Protein AF-G7GML6-F1 (afdb_monomer_lite)

Organism: NCBI:txid1075090

Sequence (83 aa):
MEEPIEQLPQADWVDQDLLTRELAGTLLDDEIAAERGRIERYDSDVGGEDIVMSRADMVRRVAAMEAIRDGYQAARQQKGETR

Structure (mmCIF, N/CA/C/O backbone):
data_AF-G7GML6-F1
#
_entry.id   AF-G7GML6-F1
#
loop_
_atom_site.group_PDB
_atom_site.id
_atom_site.type_symbol
_atom_site.label_atom_id
_atom_site.label_alt_id
_atom_site.label_comp_id
_atom_site.label_asym_id
_atom_site.label_entity_id
_atom_site.label_seq_id
_atom_site.pdbx_PDB_ins_code
_atom_site.Cartn_x
_atom_site.Cartn_y
_atom_site.Cartn_z
_atom_site.occupancy
_atom_site.B_iso_or_equiv
_atom_site.auth_seq_id
_atom_site.auth_comp_id
_atom_site.auth_asym_id
_atom_site.auth_atom_id
_atom_site.pdbx_PDB_model_num
ATOM 1 N N . MET A 1 1 ? 7.359 21.430 36.851 1.00 55.66 1 MET A N 1
ATOM 2 C CA . MET A 1 1 ? 5.911 21.239 37.048 1.00 55.66 1 MET A CA 1
ATOM 3 C C . MET A 1 1 ? 5.501 20.190 36.044 1.00 55.66 1 MET A C 1
ATOM 5 O O . MET A 1 1 ? 5.757 20.404 34.869 1.00 55.66 1 MET A O 1
ATOM 9 N N . GLU A 1 2 ? 5.013 19.044 36.504 1.00 70.00 2 GLU A N 1
ATOM 10 C CA . GLU A 1 2 ? 4.424 18.035 35.620 1.00 70.00 2 GLU A CA 1
ATOM 11 C C . GLU A 1 2 ? 2.995 18.481 35.307 1.00 70.00 2 GLU A C 1
ATOM 13 O O . GLU A 1 2 ? 2.237 18.809 36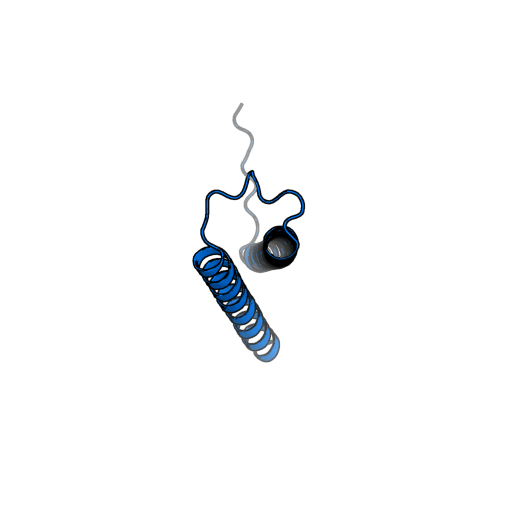.222 1.00 70.00 2 GLU A O 1
ATOM 18 N N . GLU A 1 3 ? 2.658 18.586 34.023 1.00 75.94 3 GLU A N 1
ATOM 19 C CA . GLU A 1 3 ? 1.286 18.862 33.603 1.00 75.94 3 GLU A CA 1
ATOM 20 C C . GLU A 1 3 ? 0.404 17.648 33.942 1.00 75.94 3 GLU A C 1
ATOM 22 O O . GLU A 1 3 ? 0.829 16.509 33.719 1.00 75.94 3 GLU A O 1
ATOM 27 N N . PRO A 1 4 ? -0.807 17.843 34.497 1.00 75.56 4 PRO A N 1
ATOM 28 C CA . PRO A 1 4 ? -1.718 16.735 34.741 1.00 75.56 4 PRO A CA 1
ATOM 29 C C . PRO A 1 4 ? -2.111 16.092 33.407 1.00 75.56 4 PRO A C 1
ATOM 31 O O . PRO A 1 4 ? -2.627 16.770 32.521 1.00 75.56 4 PRO A O 1
ATOM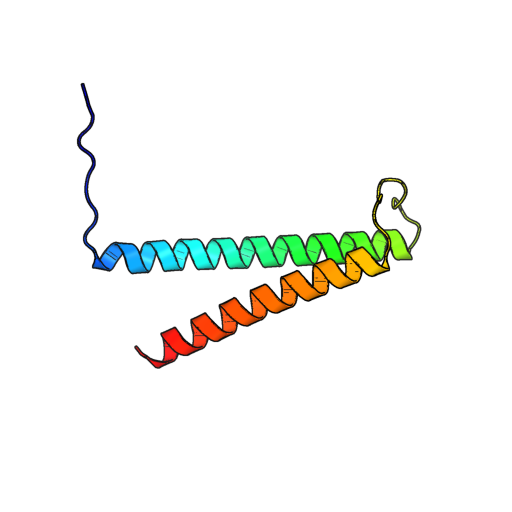 34 N N . ILE A 1 5 ? -1.897 14.782 33.269 1.00 77.88 5 ILE A N 1
ATOM 35 C CA . ILE A 1 5 ? -2.402 14.023 32.120 1.00 77.88 5 ILE A CA 1
ATOM 36 C C . ILE A 1 5 ? -3.914 13.861 32.300 1.00 77.88 5 ILE A C 1
ATOM 38 O O . ILE A 1 5 ? -4.368 13.143 33.194 1.00 77.88 5 ILE A O 1
ATOM 42 N N . GLU A 1 6 ? -4.692 14.538 31.461 1.00 76.94 6 GLU A N 1
ATOM 43 C CA . GLU A 1 6 ? -6.148 14.413 31.436 1.00 76.94 6 GLU A CA 1
ATOM 44 C C . GLU A 1 6 ? -6.533 13.061 30.811 1.00 76.94 6 GLU A C 1
ATOM 46 O O . GLU A 1 6 ? -6.179 12.765 29.669 1.00 76.94 6 GLU A O 1
ATOM 51 N N . GLN A 1 7 ? -7.209 12.195 31.575 1.00 76.12 7 GLN A N 1
ATOM 52 C CA . GLN A 1 7 ? -7.632 10.882 31.081 1.00 76.12 7 GLN A CA 1
ATOM 53 C C . GLN A 1 7 ? -9.003 10.973 30.417 1.00 76.12 7 GLN A C 1
ATOM 55 O O . GLN A 1 7 ? -9.985 11.363 31.049 1.00 76.12 7 GLN A O 1
ATOM 60 N N . LEU A 1 8 ? -9.072 10.561 29.153 1.00 73.25 8 LEU A N 1
ATOM 61 C CA . LEU A 1 8 ? -10.324 10.492 28.409 1.00 73.25 8 LEU A CA 1
ATOM 62 C C . LEU A 1 8 ? -11.191 9.315 28.887 1.00 73.25 8 LEU A C 1
ATOM 64 O O . LEU A 1 8 ? -10.652 8.221 29.106 1.00 73.25 8 LEU A O 1
ATOM 68 N N . PRO A 1 9 ? -12.521 9.494 29.001 1.00 78.00 9 PRO A N 1
ATOM 69 C CA . PRO A 1 9 ? -13.463 8.402 29.217 1.00 78.00 9 PRO A CA 1
ATOM 70 C C . PRO A 1 9 ? -13.295 7.281 28.184 1.00 78.00 9 PRO A C 1
ATOM 72 O O . PRO A 1 9 ? -13.088 7.535 27.002 1.00 78.00 9 PRO A O 1
ATOM 75 N N . GLN A 1 10 ? -13.448 6.023 28.608 1.00 68.44 10 GLN A N 1
ATOM 76 C CA . GLN A 1 10 ? -13.236 4.846 27.751 1.00 68.44 10 GLN A CA 1
ATOM 77 C C . GLN A 1 10 ? -14.098 4.843 26.470 1.00 68.44 10 GLN A C 1
ATOM 79 O O . GLN A 1 10 ? -13.682 4.289 25.456 1.00 68.44 10 GLN A O 1
ATOM 84 N N . ALA A 1 11 ? -15.286 5.457 26.499 1.00 69.00 11 ALA A N 1
ATOM 85 C CA . ALA A 1 11 ? -16.154 5.581 25.326 1.00 69.00 11 ALA A CA 1
ATOM 86 C C . ALA A 1 11 ? -15.504 6.415 24.206 1.00 69.00 11 ALA A C 1
ATOM 88 O O . ALA A 1 11 ? -15.593 6.046 23.037 1.00 69.00 11 ALA A O 1
ATOM 89 N N . ASP A 1 12 ? -14.761 7.460 24.571 1.00 69.31 12 ASP A N 1
ATOM 90 C CA . ASP A 1 12 ? -14.138 8.391 23.626 1.00 69.31 12 ASP A CA 1
ATOM 91 C C . ASP A 1 12 ? -12.881 7.793 22.968 1.00 69.31 12 ASP A C 1
ATOM 93 O O . ASP A 1 12 ? -12.448 8.237 21.904 1.00 69.31 12 ASP A O 1
ATOM 97 N N . TRP A 1 13 ? -12.313 6.730 23.552 1.00 68.19 13 TRP A N 1
ATOM 98 C CA . TRP A 1 13 ? -11.191 5.992 22.959 1.00 68.19 13 TRP A CA 1
ATOM 99 C C . TRP A 1 13 ? -11.604 5.260 21.681 1.00 68.19 13 TRP A C 1
ATOM 101 O O . TRP A 1 13 ? -10.805 5.127 20.755 1.00 68.19 13 TRP A O 1
ATOM 111 N N . VAL A 1 14 ? -12.851 4.781 21.623 1.00 68.06 14 VAL A N 1
ATOM 112 C CA . VAL A 1 14 ? -13.379 4.084 20.444 1.00 68.06 14 VAL A CA 1
ATOM 113 C C . VAL A 1 14 ? -13.496 5.053 19.272 1.00 68.06 14 VAL A C 1
ATOM 115 O O . VAL A 1 14 ? -13.084 4.716 18.164 1.00 68.06 14 VAL A O 1
ATOM 118 N N . ASP A 1 15 ? -13.982 6.268 19.518 1.00 64.56 15 ASP A N 1
ATOM 119 C CA . ASP A 1 15 ? -14.124 7.291 18.482 1.00 64.56 15 ASP A CA 1
ATOM 120 C C . ASP A 1 15 ? -12.757 7.808 17.993 1.00 64.56 15 ASP A C 1
ATOM 122 O O . ASP A 1 15 ? -12.566 7.993 16.790 1.00 64.56 15 ASP A O 1
ATOM 126 N N . GLN A 1 16 ? -11.756 7.939 18.873 1.00 64.12 16 GLN A N 1
ATOM 127 C CA . GLN A 1 16 ? -10.379 8.265 18.462 1.00 64.12 16 GLN A CA 1
ATOM 128 C C . GLN A 1 16 ? -9.726 7.173 17.605 1.00 64.12 16 GLN A C 1
ATOM 130 O O . GLN A 1 16 ? -9.029 7.470 16.630 1.00 64.12 16 GLN A O 1
ATOM 135 N N . ASP A 1 17 ? -9.960 5.906 17.938 1.00 72.25 17 ASP A N 1
ATOM 136 C CA . ASP A 1 17 ? -9.499 4.766 17.144 1.00 72.25 17 ASP A CA 1
ATOM 137 C C . ASP A 1 17 ? -10.195 4.727 15.769 1.00 72.25 17 ASP A C 1
ATOM 139 O O . ASP A 1 17 ? -9.556 4.421 14.760 1.00 72.25 17 ASP A O 1
ATOM 143 N N . LEU A 1 18 ? -11.477 5.110 15.684 1.00 66.12 18 LEU A N 1
ATOM 144 C CA . LEU A 1 18 ? -12.175 5.279 14.403 1.00 66.12 18 LEU A CA 1
ATOM 145 C C . LEU A 1 18 ? -11.559 6.401 13.558 1.00 66.12 18 LEU A C 1
ATOM 147 O O . LEU A 1 18 ? -11.245 6.151 12.395 1.00 66.12 18 LEU A O 1
ATOM 151 N N . LEU A 1 19 ? -11.312 7.582 14.136 1.00 70.75 19 LEU A N 1
ATOM 152 C CA . LEU A 1 19 ? -10.651 8.697 13.439 1.00 70.75 19 LEU A CA 1
ATOM 153 C C . LEU A 1 19 ? -9.249 8.311 12.944 1.00 70.75 19 LEU A C 1
ATOM 155 O O . LEU A 1 19 ? -8.867 8.631 11.819 1.00 70.75 19 LEU A O 1
ATOM 159 N N . THR A 1 20 ? -8.497 7.566 13.757 1.00 80.94 20 THR A N 1
ATOM 160 C CA . THR A 1 20 ? -7.154 7.086 13.396 1.00 80.94 20 THR A CA 1
ATOM 161 C C . THR A 1 20 ? -7.209 6.070 12.256 1.00 80.94 20 THR A C 1
ATOM 163 O O . THR A 1 20 ? -6.377 6.109 11.350 1.00 80.94 20 THR A O 1
ATOM 166 N N . ARG A 1 21 ? -8.206 5.178 12.256 1.00 80.00 21 ARG A N 1
ATOM 167 C CA . ARG A 1 21 ? -8.423 4.216 11.165 1.00 80.00 21 ARG A CA 1
ATOM 168 C C . ARG A 1 21 ? -8.891 4.874 9.876 1.00 80.00 21 ARG A C 1
ATOM 170 O O . ARG A 1 21 ? -8.484 4.429 8.810 1.00 80.00 21 ARG A O 1
ATOM 177 N N . GLU A 1 22 ? -9.732 5.900 9.957 1.00 83.69 22 GLU A N 1
ATOM 178 C CA . GLU A 1 22 ? -10.155 6.674 8.786 1.00 83.69 22 GLU A CA 1
ATOM 179 C C . GLU A 1 22 ? -8.968 7.396 8.156 1.00 83.69 22 GLU A C 1
ATOM 181 O O . GLU A 1 22 ? -8.741 7.258 6.956 1.00 83.69 22 GLU A O 1
ATOM 186 N N . LEU A 1 23 ? -8.152 8.068 8.974 1.00 86.50 23 LEU A N 1
ATOM 187 C CA . LEU A 1 23 ? -6.922 8.699 8.507 1.00 86.50 23 LEU A CA 1
ATOM 188 C C . LEU A 1 23 ? -5.959 7.679 7.884 1.00 86.50 23 LEU A C 1
ATOM 190 O O . LEU A 1 23 ? -5.442 7.912 6.795 1.00 86.50 23 LEU A O 1
ATOM 194 N N . ALA A 1 24 ? -5.740 6.539 8.545 1.00 87.56 24 ALA A N 1
ATOM 195 C CA . ALA A 1 24 ? -4.891 5.474 8.017 1.00 87.56 24 ALA A CA 1
ATOM 196 C C . ALA A 1 24 ? -5.416 4.919 6.682 1.00 87.56 24 ALA A C 1
ATOM 198 O O . ALA A 1 24 ? -4.620 4.614 5.797 1.00 87.56 24 ALA A O 1
ATOM 199 N N . GLY A 1 25 ? -6.740 4.821 6.524 1.00 89.00 25 GLY A N 1
ATOM 200 C CA . GLY A 1 25 ? -7.384 4.430 5.272 1.00 89.00 25 GLY A CA 1
ATOM 201 C C . GLY A 1 25 ? -7.086 5.411 4.139 1.00 89.00 25 GLY A C 1
ATOM 202 O O . GLY A 1 25 ? -6.587 4.993 3.100 1.00 89.00 25 GLY A O 1
ATOM 203 N N . THR A 1 26 ? -7.304 6.709 4.367 1.00 91.12 26 THR A N 1
ATOM 204 C CA . THR A 1 26 ? -7.018 7.757 3.372 1.00 91.12 26 THR A CA 1
ATOM 205 C C . THR A 1 26 ? -5.542 7.776 2.971 1.00 91.12 26 THR A C 1
ATOM 207 O O . THR A 1 26 ? -5.226 7.800 1.787 1.00 91.12 26 THR A O 1
ATOM 210 N N . LEU A 1 27 ? -4.627 7.693 3.944 1.00 93.31 27 LEU A N 1
ATOM 211 C CA . LEU A 1 27 ? -3.187 7.656 3.664 1.00 93.31 27 LEU A CA 1
ATOM 212 C C . LEU A 1 27 ? -2.784 6.422 2.844 1.00 93.31 27 LEU A C 1
ATOM 214 O O . LEU A 1 27 ? -1.898 6.506 1.995 1.00 93.31 27 LEU A O 1
ATOM 218 N N . LEU A 1 28 ? -3.425 5.276 3.090 1.00 94.69 28 LEU A N 1
ATOM 219 C CA . LEU A 1 28 ? -3.191 4.062 2.314 1.00 94.69 28 LEU A CA 1
ATOM 220 C C . LEU A 1 28 ? -3.712 4.198 0.876 1.00 94.69 28 LEU A C 1
ATOM 222 O O . LEU A 1 28 ? -3.037 3.748 -0.048 1.00 94.69 28 LEU A O 1
ATOM 226 N N . ASP A 1 29 ? -4.871 4.826 0.673 1.00 96.06 29 ASP A N 1
ATOM 227 C CA . ASP A 1 29 ? -5.411 5.095 -0.665 1.00 96.06 29 ASP A CA 1
ATOM 228 C C . ASP A 1 29 ? -4.489 6.022 -1.474 1.00 96.06 29 ASP A C 1
ATOM 230 O O . ASP A 1 29 ? -4.193 5.733 -2.639 1.00 96.06 29 ASP A O 1
ATOM 234 N N . ASP A 1 30 ? -3.975 7.080 -0.843 1.00 96.81 30 ASP A N 1
ATOM 235 C CA . ASP A 1 30 ? -3.025 8.009 -1.464 1.00 96.81 30 ASP A CA 1
ATOM 236 C C . ASP A 1 30 ? -1.717 7.302 -1.862 1.00 96.81 30 ASP A C 1
ATOM 238 O O . ASP A 1 30 ? -1.215 7.483 -2.975 1.00 96.81 30 ASP A O 1
ATOM 242 N N . GLU A 1 31 ? -1.184 6.438 -0.993 1.00 96.94 31 GLU A N 1
ATOM 243 C CA . GLU A 1 31 ? 0.022 5.651 -1.280 1.00 96.94 31 GLU A CA 1
ATOM 244 C C . GLU A 1 31 ? -0.212 4.634 -2.413 1.00 96.94 31 GLU A C 1
ATOM 246 O O . GLU A 1 31 ? 0.636 4.476 -3.295 1.00 96.94 31 GLU A O 1
ATOM 251 N N . ILE A 1 32 ? -1.374 3.969 -2.451 1.00 97.44 32 ILE A N 1
ATOM 252 C CA . ILE A 1 32 ? -1.742 3.067 -3.556 1.00 97.44 32 ILE A CA 1
ATOM 253 C C . ILE A 1 32 ? -1.790 3.838 -4.882 1.00 97.44 32 ILE A C 1
ATOM 255 O O . ILE A 1 32 ? -1.290 3.346 -5.901 1.00 97.44 32 ILE A O 1
ATOM 259 N N . ALA A 1 33 ? -2.372 5.040 -4.887 1.00 97.50 33 ALA A N 1
ATOM 260 C CA . ALA A 1 33 ? -2.436 5.887 -6.074 1.00 97.50 33 ALA A CA 1
ATOM 261 C C . ALA A 1 33 ? -1.037 6.319 -6.541 1.00 97.50 33 ALA A C 1
ATOM 263 O O . ALA A 1 33 ? -0.729 6.216 -7.734 1.00 97.50 33 ALA A O 1
ATOM 264 N N . ALA A 1 34 ? -0.170 6.722 -5.608 1.00 95.25 34 ALA A N 1
ATOM 265 C CA . ALA A 1 34 ? 1.219 7.064 -5.901 1.00 95.25 34 ALA A CA 1
ATOM 266 C C . ALA A 1 34 ? 1.973 5.887 -6.546 1.00 95.25 34 ALA A C 1
ATOM 268 O O . ALA A 1 34 ? 2.698 6.082 -7.527 1.00 95.25 34 ALA A O 1
ATOM 269 N N . GLU A 1 35 ? 1.747 4.655 -6.078 1.00 95.06 35 GLU A N 1
ATOM 270 C CA . GLU A 1 35 ? 2.454 3.484 -6.615 1.00 95.06 35 GLU A CA 1
ATOM 271 C C . GLU A 1 35 ? 1.975 3.065 -7.977 1.00 95.06 35 GLU A C 1
ATOM 273 O O . GLU A 1 35 ? 2.789 2.707 -8.830 1.00 95.06 35 GLU A O 1
ATOM 278 N N . ARG A 1 36 ? 0.668 3.148 -8.206 1.00 95.94 36 ARG A N 1
ATOM 279 C CA . ARG A 1 36 ? 0.112 2.950 -9.541 1.00 95.94 36 ARG A CA 1
ATOM 280 C C . ARG A 1 36 ? 0.716 3.962 -10.521 1.00 95.94 36 ARG A C 1
ATOM 282 O O . ARG A 1 36 ? 1.149 3.558 -11.597 1.00 95.94 36 ARG A O 1
ATOM 289 N N . GLY A 1 37 ? 0.869 5.224 -10.112 1.00 93.88 37 GLY A N 1
ATOM 290 C CA . GLY A 1 37 ? 1.548 6.252 -10.908 1.00 93.88 37 GLY A CA 1
ATOM 291 C C . GLY A 1 37 ? 3.041 5.975 -11.140 1.00 93.88 37 GLY A C 1
ATOM 292 O O . GLY A 1 37 ? 3.556 6.229 -12.230 1.00 93.88 37 GLY A O 1
ATOM 293 N N . ARG A 1 38 ? 3.755 5.406 -10.157 1.00 91.75 38 ARG A N 1
ATOM 294 C CA . ARG A 1 38 ? 5.145 4.946 -10.352 1.00 91.75 38 ARG A CA 1
ATOM 295 C C . ARG A 1 38 ? 5.233 3.817 -11.380 1.00 91.75 38 ARG A C 1
ATOM 297 O O . ARG A 1 38 ? 6.140 3.842 -12.205 1.00 91.75 38 ARG A O 1
ATOM 304 N N . ILE A 1 39 ? 4.311 2.852 -11.347 1.00 93.81 39 ILE A N 1
ATOM 305 C CA . ILE A 1 39 ? 4.258 1.755 -12.329 1.00 93.81 39 ILE A CA 1
ATOM 306 C C . ILE A 1 39 ? 3.977 2.304 -13.730 1.00 93.81 39 ILE A C 1
ATOM 308 O O . ILE A 1 39 ? 4.637 1.903 -14.679 1.00 93.81 39 ILE A O 1
ATOM 312 N N . GLU A 1 40 ? 3.048 3.248 -13.868 1.00 93.06 40 GLU A N 1
ATOM 313 C CA . GLU A 1 40 ? 2.737 3.866 -15.162 1.00 93.06 40 GLU A CA 1
ATOM 314 C C . GLU A 1 40 ? 3.933 4.637 -15.742 1.00 93.06 40 GLU A C 1
ATOM 316 O O . GLU A 1 40 ? 4.240 4.512 -16.929 1.00 93.06 40 GLU A O 1
ATOM 321 N N . ARG A 1 41 ? 4.667 5.382 -14.905 1.00 90.44 41 ARG A N 1
ATOM 322 C CA . ARG A 1 41 ?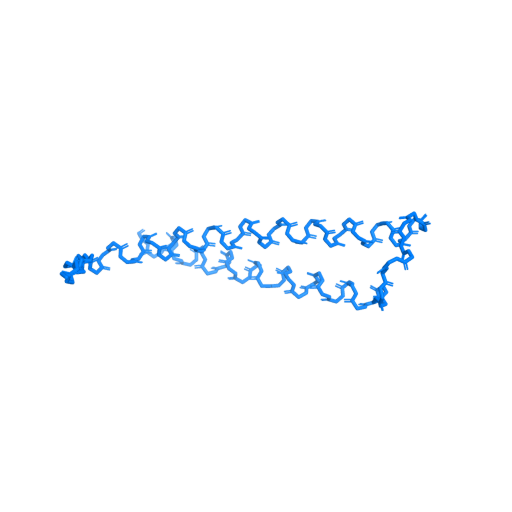 5.934 6.014 -15.312 1.00 90.44 41 ARG A CA 1
ATOM 323 C C . ARG A 1 41 ? 6.983 4.997 -15.747 1.00 90.44 41 ARG A C 1
ATOM 325 O O . ARG A 1 41 ? 7.625 5.197 -16.773 1.00 90.44 41 ARG A O 1
ATOM 332 N N . TYR A 1 42 ? 7.125 3.906 -14.994 1.00 89.81 42 TYR A N 1
ATOM 333 C CA . TYR A 1 42 ? 8.024 2.811 -15.354 1.00 89.81 42 TYR A CA 1
ATOM 334 C C . TYR A 1 42 ? 7.651 2.204 -16.716 1.00 89.81 42 TYR A C 1
ATOM 336 O O . TYR A 1 42 ? 8.513 2.011 -17.565 1.00 89.81 42 TYR A O 1
ATOM 344 N N . ASP A 1 43 ? 6.360 1.953 -16.947 1.00 90.50 43 ASP A N 1
ATOM 345 C CA . ASP A 1 43 ? 5.851 1.333 -18.177 1.00 90.50 43 ASP A CA 1
ATOM 346 C C . ASP A 1 43 ? 5.933 2.257 -19.399 1.00 90.50 43 ASP A C 1
ATOM 348 O O . ASP A 1 43 ? 6.047 1.779 -20.528 1.00 90.50 43 ASP A O 1
ATOM 352 N N . SER A 1 44 ? 5.877 3.571 -19.183 1.00 88.81 44 SER A N 1
ATOM 353 C CA . SER A 1 44 ? 6.011 4.582 -20.238 1.00 88.81 44 SER A CA 1
ATOM 354 C C . SER A 1 44 ? 7.460 4.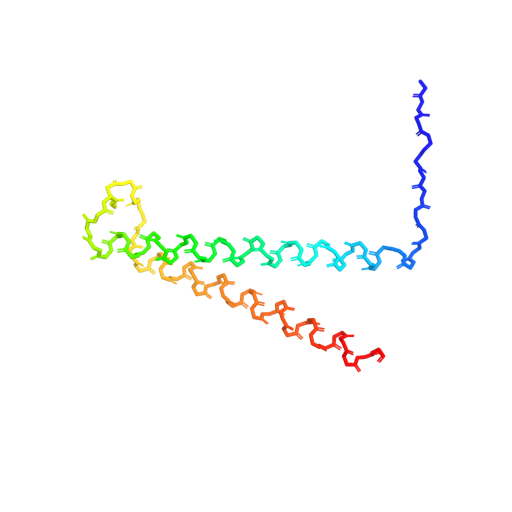978 -20.533 1.00 88.81 44 SER A C 1
ATOM 356 O O . SER A 1 44 ? 7.681 5.781 -21.437 1.00 88.81 44 SER A O 1
ATOM 358 N N . ASP A 1 45 ? 8.434 4.420 -19.806 1.00 80.25 45 ASP A N 1
ATOM 359 C CA . ASP A 1 45 ? 9.858 4.786 -19.873 1.00 80.25 45 ASP A CA 1
ATOM 360 C C . ASP A 1 45 ? 10.103 6.288 -19.592 1.00 80.25 45 ASP A C 1
ATOM 362 O O . ASP A 1 45 ? 11.093 6.887 -20.013 1.00 80.25 45 ASP A O 1
ATOM 366 N N . VAL A 1 46 ? 9.175 6.931 -18.867 1.00 79.44 46 VAL A N 1
ATOM 367 C CA . VAL A 1 46 ? 9.243 8.350 -18.496 1.00 79.44 46 VAL A CA 1
ATOM 368 C C . VAL A 1 46 ? 9.640 8.463 -17.032 1.00 79.44 46 VAL A C 1
ATOM 370 O O . VAL A 1 46 ? 8.817 8.315 -16.128 1.00 79.44 46 VAL A O 1
ATOM 373 N N . GLY A 1 47 ? 10.911 8.788 -16.786 1.00 71.00 47 GLY A N 1
ATOM 374 C CA . GLY A 1 47 ? 11.398 9.076 -15.436 1.00 71.00 47 GLY A CA 1
ATOM 375 C C . GLY A 1 47 ? 11.294 7.875 -14.496 1.00 71.00 47 GLY A C 1
ATOM 376 O O . GLY A 1 47 ? 10.822 8.033 -13.372 1.00 71.00 47 GLY A O 1
ATOM 377 N N . GLY A 1 48 ? 11.673 6.688 -14.986 1.00 71.94 48 GLY A N 1
ATOM 378 C CA . GLY A 1 48 ? 11.816 5.453 -14.205 1.00 71.94 48 GLY A CA 1
ATOM 379 C C . GLY A 1 48 ? 13.264 5.116 -13.825 1.00 71.94 48 GLY A C 1
ATOM 380 O O . GLY A 1 48 ? 13.513 4.074 -13.228 1.00 71.94 48 GLY A O 1
ATOM 381 N N . GLU A 1 49 ? 14.222 5.984 -14.161 1.00 76.44 49 GLU A N 1
ATOM 382 C CA . GLU A 1 49 ? 15.659 5.807 -13.890 1.00 76.44 49 GLU A CA 1
ATOM 383 C C . GLU A 1 49 ? 15.982 5.751 -12.383 1.00 76.44 49 GLU A C 1
ATOM 385 O O . GLU A 1 49 ? 16.994 5.180 -11.979 1.00 76.44 49 GLU A O 1
ATOM 390 N N . ASP A 1 50 ? 15.111 6.319 -11.545 1.00 82.56 50 ASP A N 1
ATOM 391 C CA . ASP A 1 50 ? 15.180 6.296 -10.081 1.00 82.56 50 ASP A CA 1
ATOM 392 C C . ASP A 1 50 ? 14.509 5.055 -9.455 1.00 82.56 50 ASP A C 1
ATOM 394 O O . ASP A 1 50 ? 14.613 4.826 -8.245 1.00 82.56 50 ASP A O 1
ATOM 398 N N . ILE A 1 51 ? 13.834 4.227 -10.258 1.00 83.75 51 ILE A N 1
ATOM 399 C CA . ILE A 1 51 ? 13.101 3.050 -9.790 1.00 83.75 51 ILE A CA 1
ATOM 400 C C . ILE A 1 51 ? 14.061 1.864 -9.673 1.00 83.75 51 ILE A C 1
ATOM 402 O O . ILE A 1 51 ? 14.398 1.184 -10.637 1.00 83.75 51 ILE A O 1
ATOM 406 N N . VAL A 1 52 ? 14.471 1.579 -8.437 1.00 86.12 52 VAL A N 1
ATOM 407 C CA . VAL A 1 52 ? 15.424 0.498 -8.110 1.00 86.12 52 VAL A CA 1
ATOM 408 C C . VAL A 1 52 ? 14.758 -0.886 -8.019 1.00 86.12 52 VAL A C 1
ATOM 410 O O . VAL A 1 52 ? 15.425 -1.907 -7.867 1.00 86.12 52 VAL A O 1
ATOM 413 N N . MET A 1 53 ? 13.427 -0.937 -8.071 1.00 87.75 53 MET A N 1
ATOM 414 C CA . MET A 1 53 ? 12.632 -2.146 -7.868 1.00 87.75 53 MET A CA 1
ATOM 415 C C . MET A 1 53 ? 12.127 -2.704 -9.201 1.00 87.75 53 MET A C 1
ATOM 417 O O . MET A 1 53 ? 11.789 -1.951 -10.109 1.00 87.75 53 MET A O 1
ATOM 421 N N . SER A 1 54 ? 12.033 -4.033 -9.320 1.00 92.31 54 SER A N 1
ATOM 422 C CA . SER A 1 54 ? 11.463 -4.635 -10.527 1.00 92.31 54 SER A CA 1
ATOM 423 C C . SER A 1 54 ? 9.978 -4.281 -10.662 1.00 92.31 54 SER A C 1
ATOM 425 O O . SER A 1 54 ? 9.249 -4.226 -9.668 1.00 92.31 54 SER A O 1
ATOM 427 N N . ARG A 1 55 ? 9.486 -4.141 -11.898 1.00 92.75 55 ARG A N 1
ATOM 428 C CA . ARG A 1 55 ? 8.048 -3.964 -12.166 1.00 92.75 55 ARG A CA 1
ATOM 429 C C . ARG A 1 55 ? 7.184 -5.011 -11.458 1.00 92.75 55 ARG A C 1
ATOM 431 O O . ARG A 1 55 ? 6.123 -4.700 -10.924 1.00 92.75 55 ARG A O 1
ATOM 438 N N . ALA A 1 56 ? 7.635 -6.266 -11.444 1.00 94.88 56 ALA A N 1
ATOM 439 C CA . ALA A 1 56 ? 6.910 -7.362 -10.809 1.00 94.88 56 ALA A CA 1
ATOM 440 C C . ALA A 1 56 ? 6.791 -7.174 -9.286 1.00 94.88 56 ALA A C 1
ATOM 442 O O . ALA A 1 56 ? 5.744 -7.478 -8.715 1.00 94.88 56 ALA A O 1
ATOM 443 N N . ASP A 1 57 ? 7.834 -6.657 -8.634 1.00 95.75 57 ASP A N 1
ATOM 444 C CA . ASP A 1 57 ? 7.800 -6.307 -7.211 1.00 95.75 57 ASP A CA 1
ATOM 445 C C . ASP A 1 57 ? 6.883 -5.109 -6.937 1.00 95.75 57 ASP A C 1
ATOM 447 O O . ASP A 1 57 ? 6.119 -5.143 -5.973 1.00 95.75 57 ASP A O 1
ATOM 451 N N . MET A 1 58 ? 6.876 -4.092 -7.808 1.00 95.06 58 MET A N 1
ATOM 452 C CA . MET A 1 58 ? 5.955 -2.949 -7.695 1.00 95.06 58 MET A CA 1
ATOM 453 C C . MET A 1 58 ? 4.495 -3.401 -7.729 1.00 95.06 58 MET A C 1
ATOM 455 O O . MET A 1 58 ? 3.712 -3.040 -6.852 1.00 95.06 58 MET A O 1
ATOM 459 N N . VAL A 1 59 ? 4.143 -4.257 -8.692 1.00 97.00 59 VAL A N 1
ATOM 460 C CA . VAL A 1 59 ? 2.789 -4.817 -8.808 1.00 97.00 59 VAL A CA 1
ATOM 461 C C . VAL A 1 59 ? 2.421 -5.642 -7.571 1.00 97.00 59 VAL A C 1
ATOM 463 O O . VAL A 1 59 ? 1.320 -5.494 -7.043 1.00 97.00 59 VAL A O 1
ATOM 466 N N . ARG A 1 60 ? 3.341 -6.475 -7.062 1.00 97.38 60 ARG A N 1
ATOM 467 C CA . ARG A 1 60 ? 3.113 -7.236 -5.820 1.00 97.38 60 ARG A CA 1
ATOM 468 C C . ARG A 1 60 ? 2.870 -6.323 -4.622 1.00 97.38 60 ARG A C 1
ATOM 470 O O . ARG A 1 60 ? 1.986 -6.614 -3.819 1.00 97.38 60 ARG A O 1
ATOM 477 N N . ARG A 1 61 ? 3.631 -5.231 -4.502 1.00 95.81 61 ARG A N 1
ATOM 478 C CA . ARG A 1 61 ? 3.470 -4.256 -3.417 1.00 95.81 61 ARG A CA 1
ATOM 479 C C . ARG A 1 61 ? 2.081 -3.619 -3.459 1.00 95.81 61 ARG A C 1
ATOM 481 O O . ARG A 1 61 ? 1.408 -3.601 -2.434 1.00 95.81 61 ARG A O 1
ATOM 488 N N . VAL A 1 62 ? 1.640 -3.155 -4.631 1.00 97.19 62 VAL A N 1
ATOM 489 C CA . VAL A 1 62 ? 0.298 -2.572 -4.820 1.00 97.19 62 VAL A CA 1
ATOM 490 C C . VAL A 1 62 ? -0.793 -3.568 -4.440 1.00 97.19 62 VAL A C 1
ATOM 492 O O . VAL A 1 62 ? -1.651 -3.237 -3.627 1.00 97.19 62 VAL A O 1
ATOM 495 N N . ALA A 1 63 ? -0.709 -4.808 -4.927 1.00 97.31 63 ALA A N 1
ATOM 496 C CA . ALA A 1 63 ? -1.686 -5.844 -4.593 1.00 97.31 63 ALA A CA 1
ATOM 497 C C . ALA A 1 63 ? -1.758 -6.127 -3.079 1.00 97.31 63 ALA A C 1
ATOM 499 O O . ALA A 1 63 ? -2.840 -6.335 -2.532 1.00 97.31 63 ALA A O 1
ATOM 500 N N . ALA A 1 64 ? -0.619 -6.106 -2.378 1.00 97.25 64 ALA A N 1
ATOM 501 C CA . ALA A 1 64 ? -0.592 -6.269 -0.926 1.00 97.25 64 ALA A CA 1
ATOM 502 C C . ALA A 1 64 ? -1.255 -5.088 -0.192 1.00 97.25 64 ALA A C 1
ATOM 504 O O . ALA A 1 64 ? -2.000 -5.303 0.764 1.00 97.25 64 ALA A O 1
ATOM 505 N N . MET A 1 65 ? -1.019 -3.853 -0.644 1.00 97.12 65 MET A N 1
ATOM 506 C CA . MET A 1 65 ? -1.653 -2.656 -0.077 1.00 97.12 65 MET A CA 1
ATOM 507 C C . MET A 1 65 ? -3.171 -2.656 -0.298 1.00 97.12 65 MET A C 1
ATOM 509 O O . MET A 1 65 ? -3.927 -2.367 0.629 1.00 97.12 65 MET A O 1
ATOM 513 N N . GLU A 1 66 ? -3.626 -3.063 -1.483 1.00 96.75 66 GLU A N 1
ATOM 514 C CA . GLU A 1 66 ? -5.051 -3.220 -1.799 1.00 96.75 66 GLU A CA 1
ATOM 515 C C . GLU A 1 66 ? -5.719 -4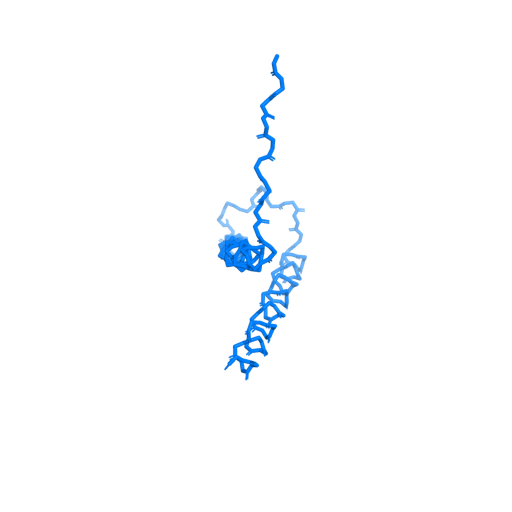.276 -0.914 1.00 96.75 66 GLU A C 1
ATOM 517 O O . GLU A 1 66 ? -6.781 -4.019 -0.351 1.00 96.75 66 GLU A O 1
ATOM 522 N N . ALA A 1 67 ? -5.066 -5.421 -0.695 1.00 95.56 67 ALA A N 1
ATOM 523 C CA . ALA A 1 67 ? -5.582 -6.457 0.199 1.00 95.56 67 ALA A CA 1
ATOM 524 C C . ALA A 1 67 ? -5.745 -5.958 1.648 1.00 95.56 67 ALA A C 1
ATOM 526 O O . ALA A 1 67 ? -6.725 -6.291 2.319 1.00 95.56 67 ALA A O 1
ATOM 527 N N . ILE A 1 68 ? -4.809 -5.135 2.134 1.00 91.75 68 ILE A N 1
ATOM 528 C CA . ILE A 1 68 ? -4.898 -4.511 3.461 1.00 91.75 68 ILE A CA 1
ATOM 529 C C . ILE A 1 68 ? -6.081 -3.537 3.519 1.00 91.75 68 ILE A C 1
ATOM 531 O O . ILE A 1 68 ? -6.877 -3.595 4.462 1.00 91.75 68 ILE A O 1
ATOM 535 N N . ARG A 1 69 ? -6.230 -2.671 2.509 1.00 92.12 69 ARG A N 1
ATOM 536 C CA . ARG A 1 69 ? -7.352 -1.727 2.413 1.00 92.12 69 ARG A CA 1
ATOM 537 C C . ARG A 1 69 ? -8.690 -2.457 2.434 1.00 92.12 69 ARG A C 1
ATOM 539 O O . ARG A 1 69 ? -9.579 -2.092 3.203 1.00 92.12 69 ARG A O 1
ATOM 546 N N . ASP A 1 70 ? -8.825 -3.500 1.628 1.00 91.31 70 ASP A N 1
ATOM 547 C CA . ASP A 1 70 ? -10.060 -4.272 1.533 1.00 91.31 70 ASP A CA 1
ATOM 548 C C . ASP A 1 70 ? -10.388 -4.952 2.877 1.00 91.31 70 ASP A C 1
ATOM 550 O O . ASP A 1 70 ? -11.544 -4.960 3.309 1.00 91.31 70 ASP A O 1
ATOM 554 N N . GLY A 1 71 ? -9.366 -5.413 3.610 1.00 87.62 71 GLY A N 1
ATOM 555 C CA . GLY A 1 71 ? -9.504 -5.901 4.984 1.00 87.62 71 GLY A CA 1
ATOM 556 C C . GLY A 1 71 ? -10.033 -4.842 5.962 1.00 87.62 71 GLY A C 1
ATOM 557 O O . GLY A 1 71 ? -10.929 -5.133 6.762 1.00 87.62 71 GLY A O 1
ATOM 558 N N . TYR A 1 72 ? -9.546 -3.599 5.879 1.00 83.62 72 TYR A N 1
ATOM 559 C CA . TYR A 1 72 ? -10.063 -2.492 6.693 1.00 83.62 72 TYR A CA 1
ATOM 560 C C . TYR A 1 72 ? -11.523 -2.161 6.372 1.00 83.62 72 TYR A C 1
ATOM 562 O O . TYR A 1 72 ? -12.322 -1.959 7.291 1.00 83.62 72 TYR A O 1
ATOM 570 N N . GLN A 1 73 ? -11.896 -2.148 5.090 1.00 83.62 73 GLN A N 1
ATOM 571 C CA . GLN A 1 73 ? -13.272 -1.871 4.674 1.00 83.62 73 GLN A CA 1
ATOM 572 C C . GLN A 1 73 ? -14.237 -2.971 5.130 1.00 83.62 73 GLN A C 1
ATOM 574 O O . GLN A 1 73 ? -15.312 -2.671 5.652 1.00 83.62 73 GLN A O 1
ATOM 579 N N . ALA A 1 74 ? -13.834 -4.239 5.027 1.00 83.44 74 ALA A N 1
ATOM 580 C CA . ALA A 1 74 ? -14.623 -5.360 5.531 1.00 83.44 74 ALA A CA 1
ATOM 581 C C . ALA A 1 74 ? -14.820 -5.289 7.057 1.00 83.44 74 ALA A C 1
ATOM 583 O O . ALA A 1 74 ? -15.919 -5.540 7.557 1.00 83.44 74 ALA A O 1
ATOM 584 N N . ALA A 1 75 ? -13.782 -4.916 7.813 1.00 78.44 75 ALA A N 1
ATOM 585 C CA . ALA A 1 75 ? -13.882 -4.730 9.262 1.00 78.44 75 ALA A CA 1
ATOM 586 C C . ALA A 1 75 ? -14.783 -3.538 9.643 1.00 78.44 75 ALA A C 1
ATOM 588 O O . ALA A 1 75 ? -15.498 -3.596 10.647 1.00 78.44 75 ALA A O 1
ATOM 589 N N . ARG A 1 76 ? -14.780 -2.464 8.840 1.00 76.38 76 ARG A N 1
ATOM 590 C CA . ARG A 1 76 ? -15.670 -1.305 9.015 1.00 76.38 76 ARG A CA 1
ATOM 591 C C . ARG A 1 76 ? -17.138 -1.688 8.817 1.00 76.38 76 ARG A C 1
ATOM 593 O O . ARG A 1 76 ? -17.966 -1.305 9.638 1.00 76.38 76 ARG A O 1
ATOM 600 N N . GLN A 1 77 ? -17.450 -2.460 7.776 1.00 72.94 77 GLN A N 1
ATOM 601 C CA . GLN A 1 77 ? -18.819 -2.906 7.477 1.00 72.94 77 GLN A CA 1
ATOM 602 C C . GLN A 1 77 ? -19.399 -3.760 8.614 1.00 72.94 77 GLN A C 1
ATOM 604 O O . GLN A 1 77 ? -20.485 -3.465 9.103 1.00 72.94 77 GLN A O 1
ATOM 609 N N . GLN A 1 78 ? -18.621 -4.713 9.139 1.00 69.00 78 GLN A N 1
ATOM 610 C CA . GLN A 1 78 ? -19.025 -5.545 10.285 1.00 69.00 78 GLN A CA 1
ATOM 611 C C . GLN A 1 78 ? -19.328 -4.720 11.551 1.00 69.00 78 GLN A C 1
ATOM 613 O O . GLN A 1 78 ? -20.265 -5.018 12.293 1.00 69.00 78 GLN A O 1
ATOM 618 N N . LYS A 1 79 ? -18.559 -3.652 11.806 1.00 66.56 79 LYS A N 1
ATOM 619 C CA . LYS A 1 79 ? -18.807 -2.746 12.941 1.00 66.56 79 LYS A CA 1
ATOM 620 C C . LYS A 1 79 ? -20.023 -1.840 12.733 1.00 66.56 79 LYS A C 1
ATOM 622 O O . LYS A 1 79 ? -20.665 -1.482 13.715 1.00 66.56 79 LYS A O 1
ATOM 627 N N . GLY A 1 80 ? -20.337 -1.479 11.488 1.00 60.84 80 GLY A N 1
ATOM 628 C CA . GLY A 1 80 ? -21.531 -0.704 11.142 1.00 60.84 80 GLY A CA 1
ATOM 629 C C . GLY A 1 80 ? -22.836 -1.493 11.291 1.00 60.84 80 GLY A C 1
ATOM 630 O O . GLY A 1 80 ? -23.838 -0.915 11.689 1.00 60.84 80 GLY A O 1
ATOM 631 N N . GLU A 1 81 ? -22.814 -2.804 11.034 1.00 57.34 81 GLU A N 1
ATOM 632 C CA . GLU A 1 81 ? -23.981 -3.698 11.162 1.00 57.34 81 GLU A CA 1
ATOM 633 C C . GLU A 1 81 ? -24.311 -4.093 12.611 1.00 57.34 81 GLU A C 1
ATOM 635 O O . GLU A 1 81 ? -25.422 -4.529 12.898 1.00 57.34 81 GLU A O 1
ATOM 640 N N . THR A 1 82 ? -23.360 -3.939 13.537 1.00 56.69 82 THR A N 1
ATOM 641 C CA . THR A 1 82 ? -23.534 -4.306 14.956 1.00 56.69 82 THR A CA 1
ATOM 642 C C . THR A 1 82 ? -24.095 -3.147 15.808 1.00 56.69 82 THR A C 1
ATOM 644 O O . THR A 1 82 ? -24.239 -3.301 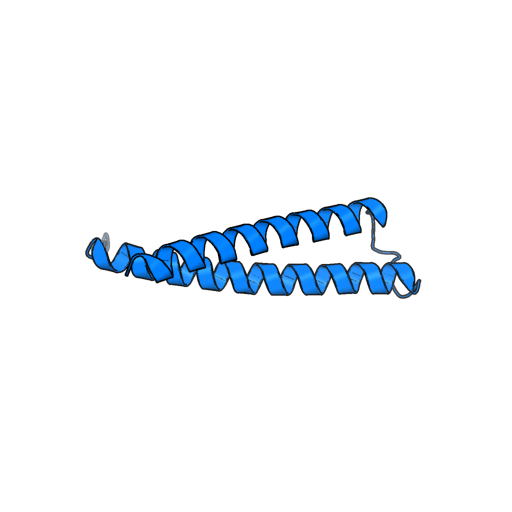17.021 1.00 56.69 82 THR A O 1
ATOM 647 N N . ARG A 1 83 ? -24.397 -1.981 15.214 1.00 43.59 83 ARG A N 1
ATOM 648 C CA . ARG A 1 83 ? -24.823 -0.763 15.928 1.00 43.59 83 ARG A CA 1
ATOM 649 C C . ARG A 1 83 ? -26.320 -0.488 15.818 1.00 43.59 83 ARG A C 1
ATOM 651 O O . ARG A 1 83 ? -26.865 -0.614 14.703 1.00 43.59 83 ARG A O 1
#

Foldseek 3Di:
DDDDDDDDDPVVVVVVVVVVLVVVLVVLVVVLVVLVVLLVCVVVVHPVPPPPDDSVVSVVVSVVSVVVSVVSVVVVVVVVVVD

pLDDT: mean 82.97, std 12.5, range [43.59, 97.5]

Secondary structure (DSSP, 8-state):
-PPP-PPPPHHHHHHHHHHHHHHHHHHHHHHHHHHHHHHHHHHTTSS-TT--S-HHHHHHHHHHHHHHHHHHHHHHHHHHHT-

Radius of gyration: 19.16 Å; chains: 1; bounding box: 40×29×57 Å